Protein AF-A0A1F9U6D3-F1 (afdb_monomer_lite)

Structure (mmCIF, N/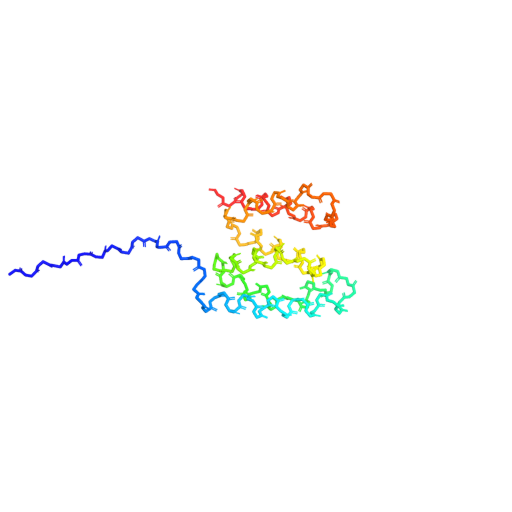CA/C/O backbone):
data_AF-A0A1F9U6D3-F1
#
_entry.id   AF-A0A1F9U6D3-F1
#
loop_
_atom_site.group_PDB
_atom_site.id
_atom_site.type_symbol
_atom_site.label_atom_id
_atom_site.label_alt_id
_atom_site.label_comp_id
_atom_site.label_asym_id
_atom_site.label_entity_id
_atom_site.label_seq_id
_atom_site.pdbx_PDB_ins_code
_atom_site.Cartn_x
_atom_site.Cartn_y
_atom_site.Cartn_z
_atom_site.occupancy
_atom_site.B_iso_or_equiv
_atom_site.auth_seq_id
_atom_site.auth_comp_id
_atom_site.auth_asym_id
_atom_site.auth_atom_id
_atom_site.pdbx_PDB_model_num
ATOM 1 N N . MET A 1 1 ? -13.619 -0.077 54.078 1.00 42.00 1 MET A N 1
ATOM 2 C CA . MET A 1 1 ? -14.252 -0.388 52.779 1.00 42.00 1 MET A CA 1
ATOM 3 C C . MET A 1 1 ? -13.404 0.220 51.677 1.00 42.00 1 MET A C 1
ATOM 5 O O . MET A 1 1 ? -13.432 1.429 51.500 1.00 42.00 1 MET A O 1
ATOM 9 N N . VAL A 1 2 ? -12.578 -0.593 51.019 1.00 37.94 2 VAL A N 1
ATOM 10 C CA . VAL A 1 2 ? -11.737 -0.153 49.897 1.00 37.94 2 VAL A CA 1
ATOM 11 C C . VAL A 1 2 ? -12.582 -0.271 48.631 1.00 37.94 2 VAL A C 1
ATOM 13 O O . VAL A 1 2 ? -12.928 -1.377 48.223 1.00 37.94 2 VAL A O 1
ATOM 16 N N . LEU A 1 3 ? -12.976 0.864 48.055 1.00 39.50 3 LEU A N 1
ATOM 17 C CA . LEU A 1 3 ? -13.634 0.909 46.753 1.00 39.50 3 LEU A CA 1
ATOM 18 C C . LEU A 1 3 ? -12.584 0.655 45.667 1.00 39.50 3 LEU A C 1
ATOM 20 O O . LEU A 1 3 ? -11.666 1.452 45.480 1.00 39.50 3 LEU A O 1
ATOM 24 N N . LEU A 1 4 ? -12.734 -0.476 44.971 1.00 42.72 4 LEU A N 1
ATOM 25 C CA . LEU A 1 4 ? -12.076 -0.761 43.701 1.00 42.72 4 LEU A CA 1
ATOM 26 C C . LEU A 1 4 ? -12.395 0.363 42.705 1.00 42.72 4 LEU A C 1
ATOM 28 O O . LEU A 1 4 ? -13.550 0.544 42.321 1.00 42.72 4 LEU A O 1
ATOM 32 N N . ALA A 1 5 ? -11.370 1.074 42.239 1.00 42.59 5 ALA A N 1
ATOM 33 C CA . ALA A 1 5 ? -11.481 1.881 41.033 1.00 42.59 5 ALA A CA 1
ATOM 34 C C . ALA A 1 5 ? -11.502 0.931 39.828 1.00 42.59 5 ALA A C 1
ATOM 36 O O . ALA A 1 5 ? -10.491 0.332 39.459 1.00 42.59 5 ALA A O 1
ATOM 37 N N . ALA A 1 6 ? -12.701 0.749 39.279 1.00 44.12 6 ALA A N 1
ATOM 38 C CA . ALA A 1 6 ? -12.969 -0.042 38.095 1.00 44.12 6 ALA A CA 1
ATOM 39 C C . ALA A 1 6 ? -12.201 0.489 36.876 1.00 44.12 6 ALA A C 1
ATOM 41 O O . ALA A 1 6 ? -12.050 1.695 36.670 1.00 44.12 6 ALA A O 1
ATOM 42 N N . ALA A 1 7 ? -11.735 -0.456 36.066 1.00 50.75 7 ALA A N 1
ATOM 43 C CA . ALA A 1 7 ? -11.052 -0.242 34.807 1.00 50.75 7 ALA A CA 1
ATOM 44 C C . ALA A 1 7 ? -11.853 0.667 33.858 1.00 50.75 7 ALA A C 1
ATOM 46 O O . ALA A 1 7 ? -12.971 0.345 33.464 1.00 50.75 7 ALA A O 1
ATOM 47 N N . LEU A 1 8 ? -11.222 1.756 33.417 1.00 42.81 8 LEU A N 1
ATOM 48 C CA . LEU A 1 8 ? -11.624 2.527 32.240 1.00 42.81 8 LEU A CA 1
ATOM 49 C C . LEU A 1 8 ? -10.526 2.426 31.175 1.00 42.81 8 LEU A C 1
ATOM 51 O O . LEU A 1 8 ? -9.940 3.421 30.761 1.00 42.81 8 LEU A O 1
ATOM 55 N N . PHE A 1 9 ? -10.236 1.207 30.716 1.00 47.06 9 PHE A N 1
ATOM 56 C CA . PHE A 1 9 ? -9.589 1.025 29.417 1.00 47.06 9 PHE A CA 1
ATOM 57 C C . PHE A 1 9 ? -10.688 0.974 28.356 1.00 47.06 9 PHE A C 1
ATOM 59 O O . PHE A 1 9 ? -11.102 -0.091 27.907 1.00 47.06 9 PHE A O 1
ATOM 66 N N . GLY A 1 10 ? -11.180 2.151 27.962 1.00 42.41 10 GLY A N 1
ATOM 67 C CA . GLY A 1 10 ? -11.779 2.277 26.635 1.00 42.41 10 GLY A CA 1
ATOM 68 C C . GLY A 1 10 ? -10.739 1.884 25.573 1.00 42.41 10 GLY A C 1
ATOM 69 O O . GLY A 1 10 ? -9.537 1.939 25.860 1.00 42.41 10 GLY A O 1
ATOM 70 N N . PRO A 1 11 ? -11.145 1.484 24.354 1.00 45.31 11 PRO A N 1
ATOM 71 C CA . PRO A 1 11 ? -10.195 1.218 23.286 1.00 45.31 11 PRO A CA 1
ATOM 72 C C . PRO A 1 11 ? -9.484 2.531 22.972 1.00 45.31 11 PRO A C 1
ATOM 74 O O . PRO A 1 11 ? -10.027 3.412 22.308 1.00 45.31 11 PRO A O 1
ATOM 77 N N . VAL A 1 12 ? -8.278 2.695 23.509 1.00 47.25 12 VAL A N 1
ATOM 78 C CA . VAL A 1 12 ? -7.441 3.837 23.178 1.00 47.25 12 VAL A CA 1
ATOM 79 C C . VAL A 1 12 ? -7.161 3.705 21.681 1.00 47.25 12 VAL A C 1
ATOM 81 O O . VAL A 1 12 ? -6.629 2.670 21.268 1.00 47.25 12 VAL A O 1
ATOM 84 N N . PRO A 1 13 ? -7.512 4.690 20.835 1.00 53.03 13 PRO A N 1
ATOM 85 C CA . PRO A 1 13 ? -7.146 4.659 19.431 1.00 53.03 13 PRO A CA 1
ATOM 86 C C . PRO A 1 13 ? -5.660 5.012 19.348 1.00 53.03 13 PRO A C 1
ATOM 88 O O . PRO A 1 13 ? -5.271 6.104 18.941 1.00 53.03 13 PRO A O 1
ATOM 91 N N . LEU A 1 14 ? -4.812 4.094 19.804 1.00 44.44 14 LEU A N 1
ATOM 92 C CA . LEU A 1 14 ? -3.374 4.215 19.705 1.00 44.44 14 LEU A CA 1
ATOM 93 C C . LEU A 1 14 ? -3.038 3.944 18.245 1.00 44.44 14 LEU A C 1
ATOM 95 O O . LEU A 1 14 ? -3.196 2.833 17.736 1.00 44.44 14 LEU A O 1
ATOM 99 N N . GLY A 1 15 ? -2.575 4.984 17.548 1.00 57.03 15 GLY A N 1
ATOM 100 C CA . GLY A 1 15 ? -1.682 4.767 16.416 1.00 57.03 15 GLY A CA 1
ATOM 101 C C . GLY A 1 15 ? -0.601 3.763 16.822 1.00 57.03 15 GLY A C 1
ATOM 102 O O . GLY A 1 15 ? -0.323 3.628 18.015 1.00 57.03 15 GLY A O 1
ATOM 103 N N . ALA A 1 16 ? -0.051 3.036 15.847 1.00 57.41 16 ALA A N 1
ATOM 104 C CA . ALA A 1 16 ? 1.065 2.121 16.063 1.00 57.41 16 ALA A CA 1
ATOM 105 C C . ALA A 1 16 ? 1.979 2.653 17.171 1.00 57.41 16 ALA A C 1
ATOM 107 O O . ALA A 1 16 ? 2.426 3.805 17.106 1.00 57.41 16 ALA A O 1
ATOM 108 N N . GLY A 1 17 ? 2.211 1.856 18.212 1.00 67.00 17 GLY A N 1
ATOM 109 C CA . GLY A 1 17 ? 3.164 2.254 19.227 1.00 67.00 17 GLY A CA 1
ATOM 110 C C . GLY A 1 17 ? 4.528 2.507 18.573 1.00 67.00 17 GLY A C 1
ATOM 111 O O . GLY A 1 17 ? 4.787 2.088 17.435 1.00 67.00 17 GLY A O 1
ATOM 112 N N . PRO A 1 18 ? 5.468 3.157 19.280 1.00 76.94 18 PRO A N 1
ATOM 113 C CA . PRO A 1 18 ? 6.805 3.413 18.745 1.00 76.94 18 PRO A CA 1
ATOM 114 C C . PRO A 1 18 ? 7.512 2.153 18.220 1.00 76.94 18 PRO A C 1
ATOM 116 O O . PRO A 1 18 ? 8.475 2.253 17.462 1.00 76.94 18 PRO A O 1
ATOM 119 N N . ARG A 1 19 ? 7.091 0.956 18.648 1.00 84.62 19 ARG A N 1
ATOM 120 C CA . ARG A 1 19 ? 7.598 -0.333 18.172 1.00 84.62 19 ARG A CA 1
ATOM 121 C C . ARG A 1 19 ? 6.997 -0.728 16.820 1.00 84.62 19 ARG A C 1
ATOM 123 O O . ARG A 1 19 ? 7.757 -1.039 15.906 1.00 84.62 19 ARG A O 1
ATOM 130 N N . GLU A 1 20 ? 5.681 -0.696 16.672 1.00 87.38 20 GLU A N 1
ATOM 131 C CA . GLU A 1 20 ? 4.964 -1.115 15.462 1.00 87.38 20 GLU A CA 1
ATOM 132 C C . GLU A 1 20 ? 5.276 -0.186 14.285 1.00 87.38 20 GLU A C 1
ATOM 134 O O . GLU A 1 20 ? 5.504 -0.646 13.164 1.00 87.38 20 GLU A O 1
ATOM 139 N N . ASP A 1 21 ? 5.415 1.114 14.554 1.00 84.81 21 ASP A N 1
ATOM 140 C CA . ASP A 1 21 ? 5.864 2.089 13.559 1.00 84.81 21 ASP A CA 1
ATOM 141 C C . ASP A 1 21 ? 7.300 1.794 13.091 1.00 84.81 21 ASP A C 1
ATOM 143 O O . ASP A 1 21 ? 7.598 1.858 11.896 1.00 84.81 21 ASP A O 1
ATOM 147 N N . ARG A 1 22 ? 8.201 1.405 14.007 1.00 89.31 22 ARG A N 1
ATOM 148 C CA . ARG A 1 22 ? 9.573 0.996 13.656 1.00 89.31 22 ARG A CA 1
ATOM 149 C C . ARG A 1 22 ? 9.591 -0.268 12.799 1.00 89.31 22 ARG A C 1
ATOM 151 O O . ARG A 1 22 ? 10.322 -0.296 11.809 1.00 89.31 22 ARG A O 1
ATOM 158 N N . ILE A 1 23 ? 8.790 -1.278 13.147 1.00 93.88 23 ILE A N 1
ATOM 159 C CA . ILE A 1 23 ? 8.667 -2.512 12.356 1.00 93.88 23 ILE A CA 1
ATOM 160 C C . ILE A 1 23 ? 8.138 -2.173 10.962 1.00 93.88 23 ILE A C 1
ATOM 162 O O . ILE A 1 23 ? 8.770 -2.525 9.969 1.00 93.88 23 ILE A O 1
ATOM 166 N N . THR A 1 24 ? 7.054 -1.400 10.881 1.00 94.69 24 THR A N 1
ATOM 167 C CA . THR A 1 24 ? 6.443 -0.991 9.611 1.00 94.69 24 THR A CA 1
ATOM 168 C C . THR A 1 24 ? 7.442 -0.254 8.719 1.00 94.69 24 THR A C 1
ATOM 170 O O . THR A 1 24 ? 7.588 -0.579 7.541 1.00 94.69 24 THR A O 1
ATOM 173 N N . LEU A 1 25 ? 8.195 0.705 9.267 1.00 92.25 25 LEU A N 1
ATOM 174 C CA . LEU A 1 25 ? 9.199 1.454 8.506 1.00 92.25 25 LEU A CA 1
ATOM 175 C C . LEU A 1 25 ? 10.387 0.587 8.065 1.00 92.25 25 LEU A C 1
ATOM 177 O O . LEU A 1 25 ? 10.879 0.757 6.948 1.00 92.25 25 LEU A O 1
ATOM 181 N N . ALA 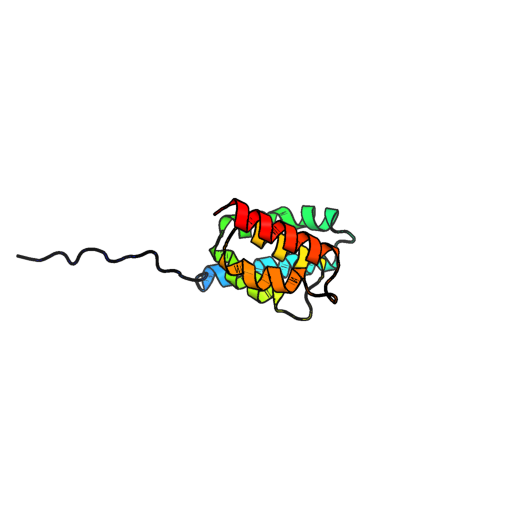A 1 26 ? 10.841 -0.347 8.905 1.00 95.00 26 ALA A N 1
ATOM 182 C CA . ALA A 1 26 ? 11.893 -1.294 8.540 1.00 95.00 26 ALA A CA 1
ATOM 183 C C . ALA A 1 26 ? 11.443 -2.232 7.408 1.00 95.00 26 ALA A C 1
ATOM 185 O O . ALA A 1 26 ? 12.188 -2.436 6.447 1.00 95.00 26 ALA A O 1
ATOM 186 N N . THR A 1 27 ? 10.212 -2.740 7.481 1.00 97.94 27 THR A N 1
ATOM 187 C CA . THR A 1 27 ? 9.579 -3.540 6.426 1.00 97.94 27 THR A CA 1
ATOM 188 C C . THR A 1 27 ? 9.485 -2.749 5.123 1.00 97.94 27 THR A C 1
ATOM 190 O O . THR A 1 27 ? 9.957 -3.204 4.085 1.00 97.94 27 THR A O 1
ATOM 193 N N . LEU A 1 28 ? 9.007 -1.504 5.175 1.00 96.81 28 LEU A N 1
ATOM 194 C CA . LEU A 1 28 ? 8.891 -0.643 3.994 1.00 96.81 28 LEU A CA 1
ATOM 195 C C . LEU A 1 28 ? 10.242 -0.304 3.354 1.00 96.81 28 LEU A C 1
ATOM 197 O O . LEU A 1 28 ? 10.329 -0.165 2.135 1.00 96.81 28 LEU A O 1
ATOM 201 N N . LYS A 1 29 ? 11.320 -0.219 4.143 1.00 96.44 29 LYS A N 1
ATOM 202 C CA . LYS A 1 29 ? 12.678 -0.057 3.605 1.00 96.44 29 LYS A CA 1
ATOM 203 C C . LYS A 1 29 ? 13.110 -1.271 2.772 1.00 96.44 29 LYS A C 1
ATOM 205 O O . LYS A 1 29 ? 13.775 -1.084 1.752 1.00 96.44 29 LYS A O 1
ATOM 210 N N . ARG A 1 30 ? 12.732 -2.491 3.176 1.00 97.44 30 ARG A N 1
ATOM 211 C CA . ARG A 1 30 ? 12.975 -3.708 2.381 1.00 97.44 30 ARG A CA 1
ATOM 212 C C . ARG A 1 30 ? 12.129 -3.718 1.113 1.00 97.44 30 ARG A C 1
ATOM 214 O O . ARG A 1 30 ? 12.694 -3.877 0.035 1.00 97.44 30 ARG A O 1
ATOM 221 N N . VAL A 1 31 ? 10.832 -3.424 1.224 1.00 98.19 31 VAL A N 1
ATOM 222 C CA . VAL A 1 31 ? 9.920 -3.312 0.070 1.00 98.19 31 VAL A CA 1
ATOM 223 C C . VAL A 1 31 ? 10.468 -2.340 -0.980 1.00 98.19 31 VAL A C 1
ATOM 225 O O . VAL A 1 31 ? 10.506 -2.672 -2.159 1.00 98.19 31 VAL A O 1
ATOM 228 N N . GLU A 1 32 ? 10.977 -1.175 -0.572 1.00 97.81 32 GLU A N 1
ATOM 229 C CA . GLU A 1 32 ? 11.630 -0.219 -1.480 1.00 97.81 32 GLU A CA 1
ATOM 230 C C . GLU A 1 32 ? 12.859 -0.792 -2.193 1.00 97.81 32 GLU A C 1
ATOM 232 O O . GLU A 1 32 ? 13.060 -0.559 -3.387 1.00 97.81 32 GLU A O 1
ATOM 237 N N . ALA A 1 33 ? 13.706 -1.523 -1.468 1.00 97.56 33 ALA A N 1
A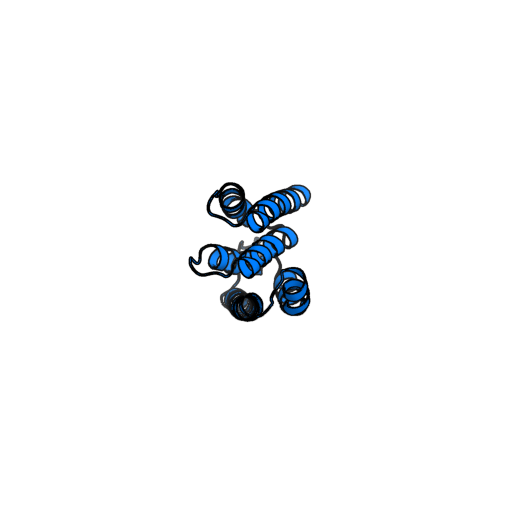TOM 238 C CA . ALA A 1 33 ? 14.904 -2.122 -2.042 1.00 97.56 33 ALA A CA 1
ATOM 239 C C . ALA A 1 33 ? 14.550 -3.191 -3.087 1.00 97.56 33 ALA A C 1
ATOM 241 O O . ALA A 1 33 ? 15.164 -3.219 -4.155 1.00 97.56 33 ALA A O 1
ATOM 242 N N . VAL A 1 34 ? 13.544 -4.022 -2.803 1.00 98.06 34 VAL A N 1
ATOM 243 C CA . VAL A 1 34 ? 13.043 -5.051 -3.725 1.00 98.06 34 VAL A CA 1
ATOM 244 C C . VAL A 1 34 ? 12.353 -4.401 -4.925 1.00 98.06 34 VAL A C 1
ATOM 246 O O . VAL A 1 34 ? 12.658 -4.744 -6.066 1.00 98.06 34 VAL A O 1
ATOM 249 N N . ALA A 1 35 ? 11.510 -3.388 -4.700 1.00 97.75 35 ALA A N 1
ATOM 250 C CA . ALA A 1 35 ? 10.812 -2.659 -5.757 1.00 97.75 35 ALA A CA 1
ATOM 251 C C . ALA A 1 35 ? 11.775 -2.113 -6.817 1.00 97.75 35 ALA A C 1
ATOM 253 O O . ALA A 1 35 ? 11.513 -2.242 -8.007 1.00 97.75 35 ALA A O 1
ATOM 254 N N . ARG A 1 36 ? 12.923 -1.558 -6.422 1.00 96.19 36 ARG A N 1
ATOM 255 C CA . ARG A 1 36 ? 13.896 -1.014 -7.385 1.00 96.19 36 ARG A CA 1
ATOM 256 C C . ARG A 1 36 ? 14.617 -2.079 -8.209 1.00 96.19 36 ARG A C 1
ATOM 258 O O . ARG A 1 36 ? 15.092 -1.763 -9.294 1.00 96.19 36 ARG A O 1
ATOM 265 N N . ARG A 1 37 ? 14.726 -3.307 -7.700 1.00 96.62 37 ARG A N 1
ATOM 266 C CA . ARG A 1 37 ? 15.460 -4.405 -8.350 1.00 96.62 37 ARG A CA 1
ATOM 267 C C . ARG A 1 37 ? 14.569 -5.257 -9.242 1.00 96.62 37 ARG A C 1
ATOM 269 O O . ARG A 1 37 ? 15.006 -5.698 -10.298 1.00 96.62 37 ARG A O 1
ATOM 276 N N . GLU A 1 38 ? 13.330 -5.487 -8.824 1.00 97.81 38 GLU A N 1
ATOM 277 C CA . GLU A 1 38 ? 12.435 -6.400 -9.527 1.00 97.81 38 GLU A CA 1
ATOM 278 C C . GLU A 1 38 ? 11.888 -5.772 -10.811 1.00 97.81 38 GLU A C 1
ATOM 280 O O . GLU A 1 38 ? 11.392 -4.648 -10.772 1.00 97.81 38 GLU A O 1
ATOM 285 N N . PRO A 1 39 ? 11.912 -6.455 -11.965 1.00 94.19 39 PRO A N 1
ATOM 286 C CA . PRO A 1 39 ? 11.571 -5.832 -13.244 1.00 94.19 39 PRO A CA 1
ATOM 287 C C . PRO A 1 39 ? 10.060 -5.649 -13.443 1.00 94.19 39 PRO A C 1
ATOM 289 O O . PRO A 1 39 ? 9.637 -4.805 -14.231 1.00 94.19 39 PRO A O 1
ATOM 292 N N . SER A 1 40 ? 9.229 -6.414 -12.732 1.00 96.06 40 SER A N 1
ATOM 293 C CA . SER A 1 40 ? 7.776 -6.421 -12.904 1.00 96.06 40 SER A CA 1
ATOM 294 C C . SER A 1 40 ? 7.043 -6.412 -11.569 1.00 96.06 40 SER A C 1
ATOM 296 O O . SER A 1 40 ? 7.608 -6.737 -10.526 1.00 96.06 40 SER A O 1
ATOM 298 N N . LEU A 1 41 ? 5.763 -6.038 -11.612 1.00 95.06 41 LEU A N 1
ATOM 299 C CA . LEU A 1 41 ? 4.895 -6.059 -10.437 1.00 95.06 41 LEU A CA 1
ATOM 300 C C . LEU A 1 41 ? 4.633 -7.492 -9.936 1.00 95.06 41 LEU A C 1
ATOM 302 O O . LEU A 1 41 ? 4.558 -7.688 -8.732 1.00 95.06 41 LEU A O 1
ATOM 306 N N . ASP A 1 42 ? 4.551 -8.482 -10.836 1.00 96.00 42 ASP A N 1
ATOM 307 C CA . ASP A 1 42 ? 4.358 -9.901 -10.482 1.00 96.00 42 ASP A CA 1
ATOM 308 C C . ASP A 1 42 ? 5.549 -10.461 -9.689 1.00 96.00 42 ASP A C 1
ATOM 310 O O . ASP A 1 42 ? 5.364 -10.959 -8.579 1.00 96.00 42 ASP A O 1
ATOM 314 N N . LYS A 1 43 ? 6.781 -10.301 -10.198 1.00 97.81 43 LYS A N 1
ATOM 315 C CA . LYS A 1 43 ? 7.984 -10.737 -9.470 1.00 97.81 43 LYS A CA 1
ATOM 316 C C . LYS A 1 43 ? 8.126 -10.000 -8.146 1.00 97.81 43 LYS A C 1
ATOM 318 O O . LYS A 1 43 ? 8.353 -10.622 -7.118 1.00 97.81 43 LYS A O 1
ATOM 323 N N . PHE A 1 44 ? 7.902 -8.688 -8.159 1.00 97.94 44 PHE A N 1
ATOM 324 C CA . PHE A 1 44 ? 7.917 -7.875 -6.950 1.00 97.94 44 PHE A CA 1
ATOM 325 C C . PHE A 1 44 ? 6.898 -8.336 -5.896 1.00 97.94 44 PHE A C 1
ATOM 327 O O . PHE A 1 44 ? 7.246 -8.411 -4.720 1.00 97.94 44 PHE A O 1
ATOM 334 N N . GLY A 1 45 ? 5.673 -8.690 -6.296 1.00 96.19 45 GLY A N 1
ATOM 335 C CA . GLY A 1 45 ? 4.663 -9.224 -5.381 1.00 96.19 45 GLY A CA 1
ATOM 336 C C . GLY A 1 45 ? 5.115 -10.531 -4.728 1.00 96.19 45 GLY A C 1
ATOM 337 O O . GLY A 1 45 ? 5.036 -10.666 -3.512 1.00 96.19 45 GLY A O 1
ATOM 338 N N . ARG A 1 46 ? 5.685 -11.456 -5.512 1.00 97.88 46 ARG A N 1
ATOM 339 C CA . ARG A 1 46 ? 6.241 -12.720 -4.992 1.00 97.88 46 ARG A CA 1
ATOM 340 C C . ARG A 1 46 ? 7.419 -12.482 -4.043 1.00 97.88 46 ARG A C 1
ATOM 342 O O . ARG A 1 46 ? 7.480 -13.095 -2.983 1.00 97.88 46 ARG A O 1
ATOM 349 N N . SER A 1 47 ? 8.310 -11.555 -4.389 1.00 98.06 47 SER A N 1
ATOM 350 C CA . SER A 1 47 ? 9.493 -11.211 -3.591 1.00 98.06 47 SER A CA 1
ATOM 351 C C . SER A 1 47 ? 9.177 -10.412 -2.318 1.00 98.06 47 SER A C 1
ATOM 353 O O . SER A 1 47 ? 10.089 -10.175 -1.535 1.00 98.06 47 SER A O 1
ATOM 355 N N . THR A 1 48 ? 7.925 -9.982 -2.103 1.00 98.31 48 THR A N 1
ATOM 356 C CA . THR A 1 48 ? 7.507 -9.207 -0.916 1.00 98.31 48 THR A CA 1
ATOM 357 C C . THR A 1 48 ? 6.430 -9.892 -0.069 1.00 98.31 48 THR A C 1
ATOM 359 O O . THR A 1 48 ? 5.829 -9.260 0.801 1.00 98.31 48 THR A O 1
ATOM 362 N N . LEU A 1 49 ? 6.181 -11.192 -0.285 1.00 97.56 49 LEU A N 1
ATOM 363 C CA . LEU A 1 49 ? 5.167 -11.951 0.461 1.00 97.56 49 LEU A CA 1
ATOM 364 C C . LEU A 1 49 ? 5.426 -11.955 1.974 1.00 97.56 49 LEU A C 1
ATOM 366 O O . LEU A 1 49 ? 4.487 -11.814 2.756 1.00 97.56 49 LEU A O 1
ATOM 370 N N . GLN A 1 50 ? 6.690 -12.065 2.392 1.00 97.75 50 GLN A N 1
ATOM 371 C CA . GLN A 1 50 ? 7.051 -12.040 3.811 1.00 97.75 50 GLN A CA 1
ATOM 372 C C . GLN A 1 50 ? 6.759 -10.670 4.433 1.00 97.75 50 GLN A C 1
ATOM 374 O O . GLN A 1 50 ? 6.220 -10.583 5.533 1.00 97.75 50 GLN A O 1
ATOM 379 N N . GLU A 1 51 ? 7.089 -9.586 3.734 1.00 98.44 51 GLU A N 1
ATOM 380 C CA . GLU A 1 51 ? 6.780 -8.224 4.161 1.00 98.44 51 GLU A CA 1
ATOM 381 C C . GLU A 1 51 ? 5.271 -7.992 4.250 1.00 98.44 51 GLU A C 1
ATOM 383 O O . GLU A 1 51 ? 4.814 -7.314 5.173 1.00 98.44 51 GLU A O 1
ATOM 388 N N . SER A 1 52 ? 4.499 -8.569 3.323 1.00 98.44 52 SER A N 1
ATOM 389 C CA . SER A 1 52 ? 3.038 -8.497 3.350 1.00 98.44 52 SER A CA 1
ATOM 390 C C . SER A 1 52 ? 2.488 -9.205 4.579 1.00 98.44 52 SER A C 1
ATOM 392 O O . SER A 1 52 ? 1.706 -8.599 5.305 1.00 98.44 52 SER A O 1
ATOM 394 N N . ALA A 1 53 ? 2.947 -10.426 4.866 1.00 98.06 53 ALA A N 1
ATOM 395 C CA . ALA A 1 53 ? 2.550 -11.165 6.064 1.00 98.06 53 ALA A CA 1
ATOM 396 C C . ALA A 1 53 ? 2.828 -10.357 7.343 1.00 98.06 53 ALA A C 1
ATOM 398 O O . ALA A 1 53 ? 1.924 -10.147 8.144 1.00 98.06 53 ALA A O 1
ATOM 399 N N . VAL A 1 54 ? 4.029 -9.779 7.468 1.00 97.62 54 VAL A N 1
ATOM 400 C CA . VAL A 1 54 ? 4.398 -8.950 8.630 1.00 97.62 54 VAL A CA 1
ATOM 401 C C . VAL A 1 54 ? 3.455 -7.758 8.817 1.00 97.62 54 VAL A C 1
ATOM 403 O O . VAL A 1 54 ? 3.080 -7.448 9.946 1.00 97.62 54 VAL A O 1
ATOM 406 N N . LEU A 1 55 ? 3.082 -7.048 7.745 1.00 96.69 55 LEU A N 1
ATOM 407 C CA . LEU A 1 55 ? 2.169 -5.907 7.887 1.00 96.69 55 LEU A CA 1
ATOM 408 C C . LEU A 1 55 ? 0.720 -6.327 8.132 1.00 96.69 55 LEU A C 1
ATOM 410 O O . L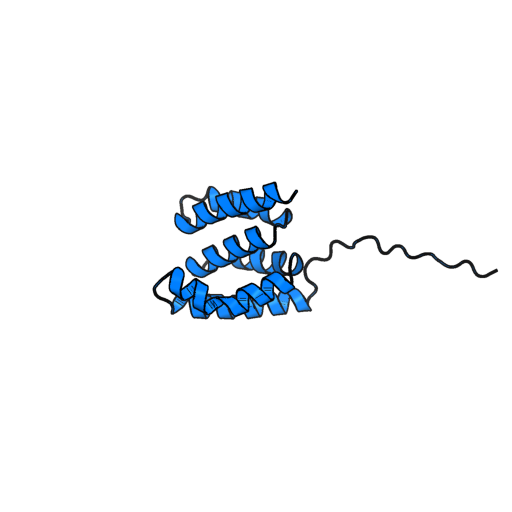EU A 1 55 ? 0.001 -5.592 8.806 1.00 96.69 55 LEU A O 1
ATOM 414 N N . LEU A 1 56 ? 0.293 -7.479 7.613 1.00 95.75 56 LEU A N 1
ATOM 415 C CA . LEU A 1 56 ? -1.032 -8.025 7.896 1.00 95.75 56 LEU A CA 1
ATOM 416 C C . LEU A 1 56 ? -1.150 -8.472 9.359 1.00 95.75 56 LEU A C 1
ATOM 418 O O . LEU A 1 56 ? -2.169 -8.175 9.980 1.00 95.75 56 LEU A O 1
ATOM 422 N N . ASP A 1 57 ? -0.096 -9.055 9.936 1.00 96.31 57 ASP A N 1
ATOM 423 C CA . ASP A 1 57 ? -0.040 -9.417 11.360 1.00 96.31 57 ASP A CA 1
ATOM 424 C C . ASP A 1 57 ? -0.115 -8.184 12.276 1.00 96.31 57 ASP A C 1
ATOM 426 O O . ASP A 1 57 ? -0.751 -8.217 13.328 1.00 96.31 57 ASP A O 1
ATOM 430 N N . LEU A 1 58 ? 0.487 -7.061 11.861 1.00 94.31 58 LEU A N 1
ATOM 431 C CA . LEU A 1 58 ? 0.341 -5.769 12.546 1.00 94.31 58 LEU A CA 1
ATOM 432 C C . LEU A 1 58 ? -1.050 -5.141 12.352 1.00 94.31 58 LEU A C 1
ATOM 434 O O . LEU A 1 58 ? -1.448 -4.264 13.122 1.00 94.31 58 LEU A O 1
ATOM 438 N N . SER A 1 59 ? -1.793 -5.556 11.322 1.00 95.00 59 SER A N 1
ATOM 439 C CA . SER A 1 59 ? -3.146 -5.085 11.023 1.00 95.00 59 SER A CA 1
ATOM 440 C C . SER A 1 59 ? -3.235 -3.545 11.015 1.00 95.00 59 SER A C 1
ATOM 442 O O . SER A 1 59 ? -2.432 -2.854 10.377 1.00 95.00 59 SER A O 1
ATOM 444 N N . THR A 1 60 ? -4.199 -2.965 11.733 1.00 95.56 60 THR A N 1
ATOM 445 C CA . THR A 1 60 ? -4.431 -1.515 11.809 1.00 95.56 60 THR A CA 1
ATOM 446 C C . THR A 1 60 ? -3.248 -0.735 12.391 1.00 95.56 60 THR A C 1
ATOM 448 O O . THR A 1 60 ? -3.145 0.476 12.167 1.00 95.56 60 THR A O 1
ATOM 451 N N . GLN A 1 61 ? -2.310 -1.397 13.078 1.00 95.25 61 GLN A N 1
ATOM 452 C CA . GLN A 1 61 ? -1.087 -0.767 13.573 1.00 95.25 61 GLN A CA 1
ATOM 453 C C . GLN A 1 61 ? -0.111 -0.440 12.430 1.00 95.25 61 GLN A C 1
ATOM 455 O O . GLN A 1 61 ? 0.648 0.511 12.548 1.00 95.25 61 GLN A O 1
ATOM 460 N N . ALA A 1 62 ? -0.160 -1.111 11.275 1.00 95.94 62 ALA A N 1
ATOM 461 C CA . ALA A 1 62 ? 0.699 -0.763 10.134 1.00 95.94 62 ALA A CA 1
ATOM 462 C C . ALA A 1 62 ? 0.271 0.534 9.409 1.00 95.94 62 ALA A C 1
ATOM 464 O O . ALA A 1 62 ? 1.027 1.112 8.619 1.00 95.94 62 ALA A O 1
ATOM 465 N N . VAL A 1 63 ? -0.953 1.016 9.653 1.00 96.56 63 VAL A N 1
ATOM 466 C CA . VAL A 1 63 ? -1.579 2.101 8.878 1.00 96.56 63 VAL A CA 1
ATOM 467 C C . VAL A 1 63 ? -0.798 3.422 8.943 1.00 96.56 63 VAL A C 1
ATOM 469 O O . VAL A 1 63 ? -0.560 4.003 7.879 1.00 96.56 63 VAL A O 1
ATOM 472 N N . PRO A 1 64 ? -0.347 3.929 10.111 1.00 95.06 64 PRO A N 1
ATOM 473 C CA . PRO A 1 64 ? 0.398 5.189 10.167 1.00 95.06 64 PRO A CA 1
ATOM 474 C C . PRO A 1 64 ? 1.691 5.156 9.339 1.00 95.06 64 PRO A C 1
ATOM 476 O O . PRO A 1 64 ? 1.946 6.081 8.555 1.00 95.06 64 PRO A O 1
ATOM 479 N N . GLY A 1 65 ? 2.464 4.070 9.440 1.00 94.75 65 GLY A N 1
ATOM 480 C CA . GLY A 1 65 ? 3.687 3.863 8.666 1.00 94.75 65 GLY A CA 1
ATOM 481 C C . GLY A 1 65 ? 3.435 3.767 7.157 1.00 94.75 65 GLY A C 1
ATOM 482 O O . GLY A 1 65 ? 4.108 4.451 6.379 1.00 94.75 65 GLY A O 1
ATOM 483 N N . LEU A 1 66 ? 2.410 3.017 6.736 1.00 97.19 66 LEU A N 1
ATOM 484 C CA . LEU A 1 66 ? 1.975 2.941 5.334 1.00 97.19 66 LEU A CA 1
ATOM 485 C C . LEU A 1 66 ? 1.579 4.323 4.784 1.00 97.19 66 LEU A C 1
ATOM 487 O O . LEU A 1 66 ? 2.021 4.731 3.705 1.00 97.19 66 LEU A O 1
ATOM 491 N N . LEU A 1 67 ? 0.814 5.107 5.549 1.00 96.44 67 LEU A N 1
ATOM 492 C CA . LEU A 1 67 ? 0.418 6.466 5.162 1.00 96.44 67 LEU A CA 1
ATOM 493 C C . LEU A 1 67 ? 1.601 7.440 5.110 1.00 96.44 67 LEU A C 1
ATOM 495 O O . LEU A 1 67 ? 1.627 8.343 4.266 1.00 96.44 67 LEU A O 1
ATOM 499 N N . LYS A 1 68 ? 2.586 7.297 6.004 1.00 93.94 68 LYS A N 1
ATOM 500 C CA . LYS A 1 68 ? 3.836 8.072 5.959 1.00 93.94 68 LYS A CA 1
ATOM 501 C C . LYS A 1 68 ? 4.627 7.751 4.693 1.00 93.94 68 LYS A C 1
ATOM 503 O O . LYS A 1 68 ? 5.063 8.670 4.003 1.00 93.94 68 LYS A O 1
ATOM 508 N N . HIS A 1 69 ? 4.740 6.477 4.342 1.00 95.38 69 HIS A N 1
ATOM 509 C CA . HIS A 1 69 ? 5.429 6.036 3.133 1.00 95.38 69 HIS A CA 1
ATOM 510 C C . HIS A 1 69 ? 4.773 6.553 1.846 1.00 95.38 69 HIS A C 1
ATOM 512 O O . HIS A 1 69 ? 5.465 7.057 0.962 1.00 95.38 69 HIS A O 1
ATOM 518 N N . LEU A 1 70 ? 3.439 6.567 1.775 1.00 96.50 70 LEU A N 1
ATOM 519 C CA . LEU A 1 70 ? 2.713 7.145 0.637 1.00 96.50 70 LEU A CA 1
ATOM 520 C C . LEU A 1 70 ? 2.861 8.668 0.506 1.00 96.50 70 LEU A C 1
ATOM 522 O O . LEU A 1 70 ? 2.511 9.219 -0.537 1.00 96.50 70 LEU A O 1
ATOM 526 N N . ARG A 1 71 ? 3.325 9.379 1.539 1.00 93.31 71 ARG A N 1
ATOM 527 C CA . ARG A 1 71 ? 3.604 10.826 1.476 1.00 93.31 71 ARG A CA 1
ATOM 528 C C . ARG A 1 71 ? 5.015 11.144 0.978 1.00 93.31 71 ARG A C 1
ATOM 530 O O . ARG A 1 71 ? 5.269 12.286 0.599 1.00 93.31 71 ARG A O 1
ATOM 537 N N . ALA A 1 72 ? 5.924 10.171 0.965 1.00 91.31 72 ALA A N 1
ATOM 538 C CA . ALA A 1 72 ? 7.285 10.397 0.504 1.00 91.31 72 ALA A CA 1
ATOM 539 C C . ALA A 1 72 ? 7.324 10.654 -1.015 1.00 91.31 72 ALA A C 1
ATOM 541 O O . ALA A 1 72 ? 6.649 9.995 -1.802 1.00 91.31 72 ALA A O 1
ATOM 542 N N . LYS A 1 73 ? 8.118 11.650 -1.430 1.00 81.81 73 LYS A N 1
ATOM 543 C CA . LYS A 1 73 ? 8.181 12.110 -2.830 1.00 81.81 73 LYS A CA 1
ATOM 544 C C . LYS A 1 73 ? 8.953 11.166 -3.761 1.00 81.81 73 LYS A C 1
ATOM 546 O O . LYS A 1 73 ? 8.769 11.236 -4.969 1.00 81.81 73 LYS A O 1
ATOM 551 N N . ARG A 1 74 ? 9.846 10.329 -3.220 1.00 87.12 74 ARG A N 1
ATOM 552 C CA . ARG A 1 74 ? 10.805 9.504 -3.986 1.00 87.12 74 ARG A CA 1
ATOM 553 C C . ARG A 1 74 ? 10.612 8.001 -3.762 1.00 87.12 74 ARG A C 1
ATOM 555 O O . ARG A 1 74 ? 11.580 7.261 -3.627 1.00 87.12 74 ARG A O 1
ATOM 562 N N . THR A 1 75 ? 9.359 7.585 -3.686 1.00 90.69 75 THR A N 1
ATOM 563 C CA . THR A 1 75 ? 8.945 6.191 -3.490 1.00 90.69 75 THR A CA 1
ATOM 564 C C . THR A 1 75 ? 8.799 5.510 -4.848 1.00 90.69 75 THR A C 1
ATOM 566 O O . THR A 1 75 ? 8.188 6.092 -5.752 1.00 90.69 75 THR A O 1
ATOM 569 N N . ASP A 1 76 ? 9.341 4.299 -5.012 1.00 96.81 76 ASP A N 1
ATOM 570 C CA . ASP A 1 76 ? 9.167 3.542 -6.258 1.00 96.81 76 ASP A CA 1
ATOM 571 C C . ASP A 1 76 ? 7.676 3.264 -6.507 1.00 96.81 76 ASP A C 1
ATOM 573 O O . ASP A 1 76 ? 6.911 2.988 -5.580 1.00 96.81 76 ASP A O 1
ATOM 577 N N . TRP A 1 77 ? 7.225 3.333 -7.760 1.00 96.75 77 TRP A N 1
ATOM 578 C CA . TRP A 1 77 ? 5.800 3.187 -8.056 1.00 96.75 77 TRP A CA 1
ATOM 579 C C . TRP A 1 77 ? 5.246 1.803 -7.674 1.00 96.75 77 TRP A C 1
ATOM 581 O O . TRP A 1 77 ? 4.066 1.717 -7.332 1.00 96.75 77 TRP A O 1
ATOM 591 N N . LYS A 1 78 ? 6.061 0.735 -7.701 1.00 98.12 78 LYS A N 1
ATOM 592 C CA . LYS A 1 78 ? 5.655 -0.612 -7.261 1.00 98.12 78 LYS A CA 1
ATOM 593 C C . LYS A 1 78 ? 5.497 -0.666 -5.747 1.00 98.12 78 LYS A C 1
ATOM 595 O O . LYS A 1 78 ? 4.502 -1.196 -5.270 1.00 98.12 78 LYS A O 1
ATOM 600 N N . ALA A 1 79 ? 6.400 -0.035 -4.997 1.00 98.25 79 ALA A N 1
ATOM 601 C CA . ALA A 1 79 ? 6.262 0.095 -3.547 1.00 98.25 79 ALA A CA 1
ATOM 602 C C . ALA A 1 79 ? 5.031 0.938 -3.161 1.00 98.25 79 ALA A C 1
ATOM 604 O O . ALA A 1 79 ? 4.298 0.584 -2.241 1.00 98.25 79 ALA A O 1
ATOM 605 N N . ARG A 1 80 ? 4.711 1.992 -3.928 1.00 98.31 80 ARG A N 1
ATOM 606 C CA . ARG A 1 80 ? 3.454 2.746 -3.753 1.00 98.31 80 ARG A CA 1
ATOM 607 C C . ARG A 1 80 ? 2.224 1.899 -4.055 1.00 98.31 80 ARG A C 1
ATOM 609 O O . ARG A 1 80 ? 1.268 1.957 -3.289 1.00 98.31 80 ARG A O 1
ATOM 616 N N . PHE A 1 81 ? 2.244 1.123 -5.144 1.00 98.62 81 PHE A N 1
ATOM 617 C CA . PHE A 1 81 ? 1.180 0.167 -5.459 1.00 98.62 81 PHE A CA 1
ATOM 618 C C . PHE A 1 81 ? 0.966 -0.793 -4.287 1.00 98.62 81 PHE A C 1
ATOM 620 O O . PHE A 1 81 ? -0.157 -0.936 -3.819 1.00 98.62 81 PHE A O 1
ATOM 627 N N . TRP A 1 82 ? 2.049 -1.378 -3.777 1.00 98.50 82 TRP A N 1
ATOM 628 C CA . TRP A 1 82 ? 2.037 -2.315 -2.658 1.00 98.50 82 TRP A CA 1
ATOM 629 C C . TRP A 1 82 ? 1.491 -1.702 -1.373 1.00 98.50 82 TRP A C 1
ATOM 631 O O . TRP A 1 82 ? 0.639 -2.287 -0.721 1.00 98.50 82 TRP A O 1
ATOM 641 N N . ALA A 1 83 ? 1.919 -0.492 -1.015 1.00 98.56 83 ALA A N 1
ATOM 642 C CA . ALA A 1 83 ? 1.421 0.167 0.187 1.00 98.56 83 ALA A CA 1
ATOM 643 C C . ALA A 1 83 ? -0.075 0.504 0.077 1.00 98.56 83 ALA A C 1
ATOM 645 O O . ALA A 1 83 ? -0.807 0.386 1.055 1.00 98.56 83 ALA A O 1
ATOM 646 N N . VAL A 1 84 ? -0.546 0.893 -1.113 1.00 98.75 84 VAL A N 1
ATOM 647 C CA . VAL A 1 84 ? -1.980 1.067 -1.392 1.00 98.75 84 VAL A CA 1
ATOM 648 C C . VAL A 1 84 ? -2.730 -0.265 -1.281 1.00 98.75 84 VAL A C 1
ATOM 650 O O . VAL A 1 84 ? -3.818 -0.295 -0.714 1.00 98.75 84 VAL A O 1
ATOM 653 N N . ASP A 1 85 ? -2.143 -1.344 -1.796 1.00 98.56 85 ASP A N 1
ATOM 654 C CA . ASP A 1 85 ? -2.685 -2.703 -1.741 1.00 98.56 85 ASP A CA 1
ATOM 655 C C . ASP A 1 85 ? -2.851 -3.188 -0.294 1.00 98.56 85 ASP A C 1
ATOM 657 O O . ASP A 1 85 ? -3.942 -3.583 0.113 1.00 98.56 85 ASP A O 1
ATOM 661 N N . MET A 1 86 ? -1.811 -3.027 0.527 1.00 98.56 86 MET A N 1
ATOM 662 C CA . MET A 1 86 ? -1.846 -3.367 1.951 1.00 98.56 86 MET A CA 1
ATOM 663 C C . MET A 1 86 ? -2.892 -2.559 2.722 1.00 98.56 86 MET A C 1
ATOM 665 O O . MET A 1 86 ? -3.582 -3.117 3.566 1.00 98.56 86 MET A O 1
ATOM 669 N N . LEU A 1 87 ? -3.069 -1.264 2.431 1.00 98.44 87 LEU A N 1
ATOM 670 C CA . LEU A 1 87 ? -4.118 -0.467 3.083 1.00 98.44 87 LEU A CA 1
ATOM 671 C C . LEU A 1 87 ? -5.532 -0.981 2.766 1.00 98.44 87 LEU A C 1
ATOM 673 O O . LEU A 1 87 ? -6.400 -0.917 3.636 1.00 98.44 87 LEU A O 1
ATOM 677 N N . GLY A 1 88 ? -5.754 -1.504 1.557 1.00 98.25 88 GLY A N 1
ATOM 678 C CA . GLY A 1 88 ? -6.998 -2.182 1.188 1.00 98.25 88 GLY A CA 1
ATOM 679 C C . GLY A 1 88 ? -7.209 -3.477 1.977 1.00 98.25 88 GLY A C 1
ATOM 680 O O . GLY A 1 88 ? -8.247 -3.647 2.616 1.00 98.25 88 GLY A O 1
ATOM 681 N N . TYR A 1 89 ? -6.183 -4.336 2.042 1.00 97.56 89 TYR A N 1
ATOM 682 C CA . TYR A 1 89 ? -6.239 -5.581 2.820 1.00 97.56 89 TYR A CA 1
ATOM 683 C C . TYR A 1 89 ? -6.334 -5.384 4.331 1.00 97.56 89 TYR A C 1
ATOM 685 O O . TYR A 1 89 ? -6.916 -6.229 5.006 1.00 97.56 89 TYR A O 1
ATOM 693 N N . VAL A 1 90 ? 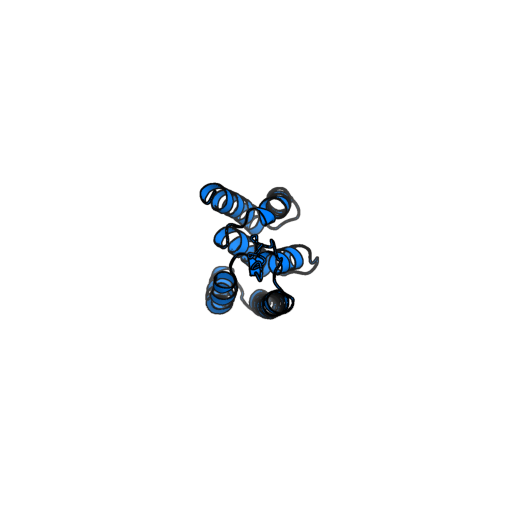-5.775 -4.308 4.883 1.00 96.81 90 VAL A N 1
ATOM 694 C CA . VAL A 1 90 ? -5.942 -3.968 6.302 1.00 96.81 90 VAL A CA 1
ATOM 695 C C . VAL A 1 90 ? -7.368 -3.472 6.561 1.00 96.81 90 VAL A C 1
ATOM 697 O O . VAL A 1 90 ? -7.950 -3.797 7.591 1.00 96.81 90 VAL A O 1
ATOM 700 N N . GLY A 1 91 ? -7.975 -2.744 5.618 1.00 96.69 91 GLY A N 1
ATOM 701 C CA . GLY A 1 91 ? -9.383 -2.342 5.707 1.00 96.69 91 GLY A CA 1
ATOM 702 C C . GLY A 1 91 ? -9.653 -1.152 6.634 1.00 96.69 91 GLY A C 1
ATOM 703 O O . GLY A 1 91 ? -10.804 -0.850 6.935 1.00 96.69 91 GLY A O 1
ATOM 704 N N . ASP A 1 92 ? -8.615 -0.452 7.098 1.00 96.44 92 ASP A N 1
ATOM 705 C CA . ASP A 1 92 ? -8.779 0.645 8.050 1.00 96.44 92 ASP A CA 1
ATOM 706 C C . ASP A 1 92 ? -9.311 1.921 7.377 1.00 96.44 92 ASP A C 1
ATOM 708 O O . ASP A 1 92 ? -8.670 2.547 6.524 1.00 96.44 92 ASP A O 1
ATOM 712 N N . ALA A 1 93 ? -10.480 2.359 7.843 1.00 96.81 93 ALA A N 1
ATOM 713 C CA . ALA A 1 93 ? -11.167 3.586 7.459 1.00 96.81 93 ALA A CA 1
ATOM 714 C C . ALA A 1 93 ? -10.280 4.846 7.416 1.00 96.81 93 ALA A C 1
ATOM 716 O O . ALA A 1 93 ? -10.511 5.725 6.577 1.00 96.81 93 ALA A O 1
ATOM 717 N N . ARG A 1 94 ? -9.271 4.946 8.293 1.00 95.88 94 ARG A N 1
ATOM 718 C CA . ARG A 1 94 ? -8.343 6.087 8.383 1.00 95.88 94 ARG A CA 1
ATOM 719 C C . ARG A 1 94 ? -7.557 6.301 7.086 1.00 95.88 94 ARG A C 1
ATOM 721 O O . ARG A 1 94 ? -7.148 7.424 6.791 1.00 95.88 94 ARG A O 1
ATOM 728 N N . ALA A 1 95 ? -7.384 5.260 6.270 1.00 97.81 95 ALA A N 1
ATOM 729 C CA . ALA A 1 95 ? -6.675 5.345 4.997 1.00 97.81 95 ALA A CA 1
ATOM 730 C C . ALA A 1 95 ? -7.483 6.021 3.873 1.00 97.81 95 ALA A C 1
ATOM 732 O O . ALA A 1 95 ? -6.900 6.532 2.909 1.00 97.81 95 ALA A O 1
ATOM 733 N N . ALA A 1 96 ? -8.815 6.069 3.988 1.00 98.12 96 ALA A N 1
ATOM 734 C CA . ALA A 1 96 ? -9.704 6.417 2.880 1.00 98.12 96 ALA A CA 1
ATOM 735 C C . ALA A 1 96 ? -9.436 7.813 2.288 1.00 98.12 96 ALA A C 1
ATOM 737 O O . ALA A 1 96 ? -9.452 7.990 1.069 1.00 98.12 96 ALA A O 1
ATOM 738 N N . GLY A 1 97 ? -9.131 8.810 3.127 1.00 98.00 97 GLY A N 1
ATOM 739 C CA . GLY A 1 97 ? -8.810 10.163 2.656 1.00 98.00 97 GLY A CA 1
ATOM 740 C C . GLY A 1 97 ? -7.569 10.194 1.761 1.00 98.00 97 GLY A C 1
ATOM 741 O O . GLY A 1 97 ? -7.592 10.768 0.670 1.00 98.00 97 GLY A O 1
ATOM 742 N N . ARG A 1 98 ? -6.496 9.507 2.177 1.00 98.19 98 ARG A N 1
ATOM 743 C CA . ARG A 1 98 ? -5.254 9.434 1.398 1.00 98.19 98 ARG A CA 1
ATOM 744 C C . ARG A 1 98 ? -5.461 8.676 0.091 1.00 98.19 98 ARG A C 1
ATOM 746 O O . ARG A 1 98 ? -4.963 9.133 -0.938 1.00 98.19 98 ARG A O 1
ATOM 753 N N . LEU A 1 99 ? -6.191 7.560 0.134 1.00 98.69 99 LEU A N 1
ATOM 754 C CA . LEU A 1 99 ? -6.477 6.724 -1.031 1.00 98.69 99 LEU A CA 1
ATOM 755 C C . LEU A 1 99 ? -7.320 7.457 -2.082 1.00 98.69 99 LEU A C 1
ATOM 757 O O . LEU A 1 99 ? -6.986 7.385 -3.262 1.00 98.69 99 LEU A O 1
ATOM 761 N N . ARG A 1 100 ? -8.326 8.249 -1.676 1.00 98.75 100 ARG A N 1
ATOM 762 C CA . ARG A 1 100 ? -9.071 9.131 -2.598 1.00 98.75 100 ARG A CA 1
ATOM 763 C C . ARG A 1 100 ? -8.148 10.115 -3.312 1.00 98.75 100 ARG A C 1
ATOM 765 O O . ARG A 1 100 ? -8.221 10.258 -4.529 1.00 98.75 100 ARG A O 1
ATOM 772 N N . GLY A 1 101 ? -7.226 10.734 -2.573 1.00 98.44 101 GLY A N 1
ATOM 773 C CA . GLY A 1 101 ? -6.227 11.626 -3.162 1.00 98.44 101 GLY A CA 1
ATOM 774 C C . GLY A 1 101 ? -5.320 10.930 -4.185 1.00 98.44 101 GLY A C 1
ATOM 775 O O . GLY A 1 101 ? -4.972 11.528 -5.196 1.00 98.44 101 GLY A O 1
ATOM 776 N N . ILE A 1 102 ? -4.949 9.664 -3.957 1.00 98.50 102 ILE A N 1
ATOM 777 C CA . ILE A 1 102 ? -4.161 8.871 -4.919 1.00 98.50 102 ILE A CA 1
ATOM 778 C C . ILE A 1 102 ? -4.998 8.524 -6.152 1.00 98.50 102 ILE A C 1
ATOM 780 O O . ILE A 1 102 ? -4.537 8.732 -7.272 1.00 98.50 102 ILE A O 1
ATOM 784 N N . ALA A 1 103 ? -6.226 8.040 -5.956 1.00 98.69 103 ALA A N 1
ATOM 785 C CA . ALA A 1 103 ? -7.125 7.634 -7.034 1.00 98.69 103 ALA A CA 1
ATOM 786 C C . ALA A 1 103 ? -7.396 8.767 -8.042 1.00 98.69 103 ALA A C 1
ATOM 788 O O . ALA A 1 103 ? -7.473 8.508 -9.244 1.00 98.69 103 ALA A O 1
ATOM 789 N N . SER A 1 104 ? -7.483 10.013 -7.565 1.00 98.25 104 SER A N 1
ATOM 790 C CA . SER A 1 104 ? -7.765 11.196 -8.392 1.00 98.25 104 SER A CA 1
ATOM 791 C C . SER A 1 104 ? -6.519 11.929 -8.912 1.00 98.25 104 SER A C 1
ATOM 793 O O . SER A 1 104 ? -6.645 12.860 -9.709 1.00 98.25 104 SER A O 1
ATOM 795 N N . ASN A 1 105 ? -5.307 11.549 -8.495 1.00 97.56 105 ASN A N 1
ATOM 796 C CA . ASN A 1 105 ? -4.085 12.256 -8.886 1.00 97.56 105 ASN A CA 1
ATOM 797 C C . ASN A 1 105 ? -3.638 11.873 -10.306 1.00 97.56 105 ASN A C 1
ATOM 799 O O . ASN A 1 105 ? -3.049 10.816 -10.503 1.00 97.56 105 ASN A O 1
ATOM 803 N N . ARG A 1 106 ? -3.828 12.754 -11.296 1.00 96.25 106 ARG A N 1
ATOM 804 C CA . ARG A 1 106 ? -3.440 12.492 -12.699 1.00 96.25 106 ARG A CA 1
ATOM 805 C C . ARG A 1 106 ? -1.936 12.258 -12.909 1.00 96.25 106 ARG A C 1
ATOM 807 O O . ARG A 1 106 ? -1.581 11.548 -13.843 1.00 96.25 106 ARG A O 1
ATOM 814 N N . GLY A 1 107 ? -1.078 12.795 -12.039 1.00 95.94 107 GLY A N 1
ATOM 815 C CA . GLY A 1 107 ? 0.373 12.567 -12.072 1.00 95.94 107 GLY A CA 1
ATOM 816 C C . GLY A 1 107 ? 0.817 11.243 -11.440 1.00 95.94 107 GLY A C 1
ATOM 817 O O . GLY A 1 107 ? 1.991 10.891 -11.503 1.00 95.94 107 GLY A O 1
ATOM 818 N N . GLU A 1 108 ? -0.097 10.499 -10.815 1.00 96.56 108 GLU A N 1
ATOM 819 C CA . GLU A 1 108 ? 0.177 9.163 -10.292 1.00 96.56 108 GLU A CA 1
ATOM 820 C C . GLU A 1 108 ? 0.162 8.119 -11.412 1.00 96.56 108 GLU A C 1
ATOM 822 O O . GLU A 1 108 ? -0.614 8.225 -12.363 1.00 96.56 108 GLU A O 1
ATOM 827 N N . LYS A 1 109 ? 0.947 7.047 -11.274 1.00 96.94 109 LYS A N 1
ATOM 828 C CA . LYS A 1 109 ? 0.896 5.930 -12.222 1.00 96.94 109 LYS A CA 1
ATOM 829 C C . LYS A 1 109 ? -0.501 5.298 -12.257 1.00 96.94 109 LYS A C 1
ATOM 831 O O . LYS A 1 109 ? -1.063 4.966 -11.216 1.00 96.94 109 LYS A O 1
ATOM 836 N N . ALA A 1 110 ? -1.027 5.042 -13.458 1.00 98.31 110 ALA A N 1
ATOM 837 C CA . ALA A 1 110 ? -2.380 4.511 -13.658 1.00 98.31 110 ALA A CA 1
ATOM 838 C C . ALA A 1 110 ? -2.690 3.266 -12.807 1.00 98.31 110 ALA A C 1
ATOM 840 O O . ALA A 1 110 ? -3.714 3.233 -12.132 1.00 98.31 110 ALA A O 1
ATOM 841 N N . LEU A 1 111 ? -1.767 2.298 -12.748 1.00 98.19 111 LEU A N 1
ATOM 842 C CA . LEU A 1 111 ? -1.927 1.088 -11.930 1.00 98.19 111 LEU A CA 1
ATOM 843 C C . LEU A 1 111 ? -2.121 1.391 -10.436 1.00 98.19 111 LEU A C 1
ATOM 845 O O . LEU A 1 111 ? -2.942 0.751 -9.786 1.00 98.19 111 LEU A O 1
ATOM 849 N N . VAL A 1 112 ? -1.406 2.381 -9.893 1.00 98.56 112 VAL A N 1
ATOM 850 C CA . VAL A 1 112 ? -1.518 2.780 -8.480 1.00 98.56 112 VAL A CA 1
ATOM 851 C C . VAL A 1 112 ? -2.873 3.447 -8.223 1.00 98.56 112 VAL A C 1
ATOM 853 O O . VAL A 1 112 ? -3.510 3.169 -7.209 1.00 98.56 112 VAL A O 1
ATOM 856 N N . ARG A 1 113 ? -3.362 4.271 -9.162 1.00 98.81 113 ARG A N 1
ATOM 857 C CA . ARG A 1 113 ? -4.699 4.887 -9.066 1.00 98.81 113 ARG A CA 1
ATOM 858 C C . ARG A 1 113 ? -5.808 3.842 -9.084 1.00 98.81 113 ARG A C 1
ATOM 860 O O . ARG A 1 113 ? -6.702 3.889 -8.244 1.00 98.81 113 ARG A O 1
ATOM 867 N N . GLU A 1 114 ? -5.737 2.884 -10.007 1.00 98.75 114 GLU A N 1
ATOM 868 C CA . GLU A 1 114 ? -6.726 1.805 -10.101 1.00 98.75 114 GLU A CA 1
ATOM 869 C C . GLU A 1 114 ? -6.694 0.891 -8.876 1.00 98.75 114 GLU A C 1
ATOM 871 O O . GLU A 1 114 ? -7.745 0.457 -8.397 1.00 98.75 114 GLU A O 1
ATOM 876 N N . ARG A 1 115 ? -5.509 0.634 -8.308 1.00 98.75 115 ARG A N 1
ATOM 877 C CA . ARG A 1 115 ? -5.419 -0.099 -7.044 1.00 98.75 115 ARG A CA 1
ATOM 878 C C . ARG A 1 115 ? -6.025 0.688 -5.887 1.00 98.75 115 ARG A C 1
ATOM 880 O O . ARG A 1 115 ? -6.734 0.086 -5.088 1.00 98.75 115 ARG A O 1
ATOM 887 N N . ALA A 1 116 ? -5.834 2.008 -5.835 1.00 98.88 116 ALA A N 1
ATOM 888 C CA . ALA A 1 116 ? -6.415 2.859 -4.795 1.00 98.88 116 ALA A CA 1
ATOM 889 C C . ALA A 1 116 ? -7.948 2.871 -4.832 1.00 98.88 116 ALA A C 1
ATOM 891 O O . ALA A 1 116 ? -8.577 2.817 -3.779 1.00 98.88 116 ALA A O 1
ATOM 892 N N . LYS A 1 117 ? -8.560 2.872 -6.024 1.00 98.81 117 LYS A N 1
ATOM 893 C CA . LYS A 1 117 ? -10.018 2.712 -6.172 1.00 98.81 117 LYS A CA 1
ATOM 894 C C . LYS A 1 117 ? -10.499 1.367 -5.626 1.00 98.81 117 LYS A C 1
ATOM 896 O O . LYS A 1 117 ? -11.475 1.325 -4.885 1.00 98.81 117 LYS A O 1
ATOM 901 N N . ARG A 1 118 ? -9.790 0.279 -5.948 1.00 98.75 118 ARG A N 1
ATOM 902 C CA . ARG A 1 118 ? -10.094 -1.057 -5.409 1.00 98.75 118 ARG A CA 1
ATOM 903 C C . ARG A 1 118 ? -9.937 -1.114 -3.888 1.00 98.75 118 ARG A C 1
ATOM 905 O O . ARG A 1 118 ? -10.834 -1.599 -3.218 1.00 98.75 118 ARG A O 1
ATOM 912 N N . ALA A 1 119 ? -8.873 -0.527 -3.342 1.00 98.69 119 ALA A N 1
ATOM 913 C CA . ALA A 1 119 ? -8.627 -0.490 -1.901 1.00 98.69 119 ALA A CA 1
ATOM 914 C C . ALA A 1 119 ? -9.715 0.303 -1.161 1.00 98.69 119 ALA A C 1
ATOM 916 O O . ALA A 1 119 ? -10.138 -0.078 -0.078 1.00 98.69 119 ALA A O 1
ATOM 917 N N . LEU A 1 120 ? -10.221 1.389 -1.760 1.00 98.75 120 LEU A N 1
ATOM 918 C CA . LEU A 1 120 ? -11.375 2.117 -1.225 1.00 98.75 120 LEU A CA 1
ATOM 919 C C . LEU A 1 120 ? -12.639 1.257 -1.186 1.00 98.75 120 LEU A C 1
ATOM 921 O O . LEU A 1 120 ? -13.374 1.340 -0.206 1.00 98.75 120 LEU A O 1
ATOM 925 N N . LYS A 1 121 ? -12.879 0.448 -2.226 1.00 98.50 121 LYS A N 1
ATOM 926 C CA . LYS A 1 121 ? -13.989 -0.508 -2.247 1.00 98.50 121 LYS A CA 1
ATOM 927 C C . LYS A 1 121 ? -13.816 -1.568 -1.154 1.00 98.50 121 LYS A C 1
ATOM 929 O O . LYS A 1 121 ? -14.722 -1.749 -0.362 1.00 98.50 121 LYS A O 1
ATOM 934 N N . GLU A 1 122 ? -12.636 -2.172 -1.035 1.00 98.19 122 GLU A N 1
ATOM 935 C CA . GLU A 1 122 ? -12.330 -3.162 0.013 1.00 98.19 122 GLU A CA 1
ATOM 936 C C . GLU A 1 122 ? -12.519 -2.605 1.433 1.00 98.19 122 GLU A C 1
ATOM 938 O O . GLU A 1 122 ? -13.048 -3.293 2.299 1.00 98.19 122 GLU A O 1
ATOM 943 N N . ILE A 1 123 ? -12.122 -1.351 1.677 1.00 97.50 123 ILE A N 1
ATOM 944 C CA . ILE A 1 123 ? -12.356 -0.672 2.962 1.00 97.50 123 ILE A CA 1
ATOM 945 C C . ILE A 1 123 ? -13.853 -0.422 3.194 1.00 97.50 123 ILE A C 1
ATOM 947 O O . ILE A 1 123 ? -14.299 -0.471 4.337 1.00 97.50 123 ILE A O 1
ATOM 951 N N . ALA A 1 124 ? -14.621 -0.106 2.148 1.00 96.56 124 ALA A N 1
ATOM 952 C CA . ALA A 1 124 ? -16.061 0.115 2.260 1.00 96.56 124 ALA A CA 1
ATOM 953 C C . ALA A 1 124 ? -16.823 -1.193 2.516 1.00 96.56 124 ALA A C 1
ATOM 955 O O . ALA A 1 124 ? -17.684 -1.210 3.385 1.00 96.56 124 ALA A O 1
ATOM 956 N N . ASP A 1 125 ? -16.452 -2.275 1.830 1.00 95.00 125 ASP A N 1
ATOM 957 C CA . ASP A 1 125 ? -17.085 -3.598 1.934 1.00 95.00 125 ASP A CA 1
ATOM 958 C C . ASP A 1 125 ? -16.848 -4.271 3.308 1.00 95.00 125 ASP A C 1
ATOM 960 O O . ASP A 1 125 ? -17.491 -5.265 3.631 1.00 95.00 125 ASP A O 1
ATOM 964 N N . ARG A 1 126 ? -15.912 -3.753 4.119 1.00 85.50 126 ARG A N 1
ATOM 965 C CA . ARG A 1 126 ? -15.581 -4.246 5.472 1.00 85.50 126 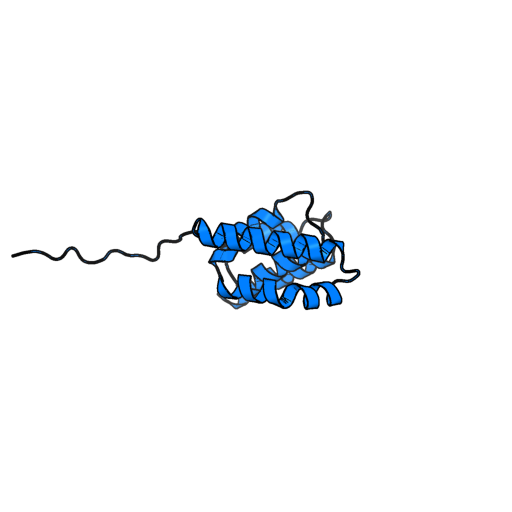ARG A CA 1
ATOM 966 C C . ARG A 1 126 ? -16.257 -3.479 6.613 1.00 85.50 126 ARG A C 1
ATOM 968 O O . ARG A 1 126 ? -16.015 -3.812 7.773 1.00 85.50 126 ARG A O 1
ATOM 975 N N . ARG A 1 127 ? -17.012 -2.425 6.302 1.00 64.06 127 ARG A N 1
ATOM 976 C CA . ARG A 1 127 ? -17.793 -1.653 7.279 1.00 64.06 127 ARG A CA 1
ATOM 977 C C . ARG A 1 127 ? -19.204 -2.198 7.386 1.00 64.06 127 ARG A C 1
ATOM 979 O O . ARG A 1 127 ? -19.730 -2.123 8.513 1.00 64.06 127 ARG A O 1
#

Secondary structure (DSSP, 8-state):
---------------S-HHHHHHHHHHHHHHHHHHHH-SSHHHHHHHTHHHHHHHHHHGGGGHHHHHHHTT-TT--HHHHHHHHHHHHHH--GGGHHHHHHHHT-TTS-HHHHHHHHHHHHHHHHT-

Radius of gyration: 16.85 Å; chains: 1; bounding box: 33×25×66 Å

pLDDT: mean 89.33, std 17.34, range [37.94, 98.88]

Sequence (127 aa):
MVLLAAALFGPVPLGAGPREDRITLATLKRVEAVARREPSLDKFGRSTLQESAVLLDLSTQAVPGLLKHLRAKRTDWKARFWAVDMLGYVGDARAAGRLRGIASNRGEKALVRERAKRALKEIADRR

Foldseek 3Di:
DDDDPDDPPDPDPDQQDPVLLVLLLVLLVVLQVLLVVDPDLVVSCVVSVVSLVSLVVCQRNSVVNLLVQCPDPPGRLSSLLVSLLSLLVSLDPVCLVVLVVQLPDPPRDPSSNVSSVNSNVSSVVVD